Protein AF-A0A1H6QTL2-F1 (afdb_monomer)

Structure (mmCIF, N/CA/C/O backbone):
data_AF-A0A1H6QTL2-F1
#
_entry.id   AF-A0A1H6QTL2-F1
#
loop_
_atom_site.group_PDB
_atom_site.id
_atom_site.type_symbol
_atom_site.label_atom_id
_atom_site.label_alt_id
_atom_site.label_comp_id
_atom_site.label_asym_id
_atom_site.label_entity_id
_atom_site.label_seq_id
_atom_site.pdbx_PDB_ins_code
_atom_site.Cartn_x
_atom_site.Cartn_y
_atom_site.Cartn_z
_atom_site.occupancy
_atom_site.B_iso_or_equiv
_atom_site.auth_seq_id
_atom_site.auth_comp_id
_atom_site.auth_asym_id
_atom_site.auth_atom_id
_atom_site.pdbx_PDB_model_num
ATOM 1 N N . MET A 1 1 ? 17.436 3.028 44.984 1.00 43.78 1 MET A N 1
ATOM 2 C CA . MET A 1 1 ? 17.027 3.341 43.598 1.00 43.78 1 MET A CA 1
ATOM 3 C C . MET A 1 1 ? 15.822 2.481 43.269 1.00 43.78 1 MET A C 1
ATOM 5 O O . MET A 1 1 ? 15.967 1.274 43.136 1.00 43.78 1 MET A O 1
ATOM 9 N N . THR A 1 2 ? 14.629 3.065 43.277 1.00 40.12 2 THR A N 1
ATOM 10 C CA . THR A 1 2 ? 13.366 2.329 43.151 1.00 40.12 2 THR A CA 1
ATOM 11 C C . THR A 1 2 ? 13.066 2.087 41.677 1.00 40.12 2 THR A C 1
ATOM 13 O O . THR A 1 2 ? 12.945 3.026 40.895 1.00 40.12 2 THR A O 1
ATOM 16 N N . THR A 1 3 ? 12.983 0.819 41.289 1.00 48.91 3 THR A N 1
ATOM 17 C CA . THR A 1 3 ? 12.589 0.386 39.950 1.00 48.91 3 THR A CA 1
ATOM 18 C C . THR A 1 3 ? 11.102 0.676 39.756 1.00 48.91 3 THR A C 1
ATOM 20 O O . THR A 1 3 ? 10.254 -0.090 40.210 1.00 48.91 3 THR A O 1
ATOM 23 N N . THR A 1 4 ? 10.755 1.767 39.075 1.00 51.38 4 THR A N 1
ATOM 24 C CA . THR A 1 4 ? 9.385 1.972 38.589 1.00 51.38 4 THR A CA 1
ATOM 25 C C . THR A 1 4 ? 9.153 1.011 37.424 1.00 51.38 4 THR A C 1
ATOM 27 O O . THR A 1 4 ? 9.354 1.353 36.260 1.00 51.38 4 THR A O 1
ATOM 30 N N . ARG A 1 5 ? 8.760 -0.234 37.723 1.00 51.19 5 ARG A N 1
ATOM 31 C CA . ARG A 1 5 ? 8.099 -1.094 36.735 1.00 51.19 5 ARG A CA 1
ATOM 32 C C . ARG A 1 5 ? 6.800 -0.386 36.373 1.00 51.19 5 ARG A C 1
ATOM 34 O O . ARG A 1 5 ? 5.859 -0.403 37.159 1.00 51.19 5 ARG A O 1
ATOM 41 N N . ALA A 1 6 ? 6.774 0.272 35.216 1.00 54.62 6 ALA A N 1
ATOM 42 C CA . ALA A 1 6 ? 5.550 0.806 34.645 1.00 54.62 6 ALA A CA 1
ATOM 43 C C . ALA A 1 6 ? 4.541 -0.345 34.551 1.00 54.62 6 ALA A C 1
ATOM 45 O O . ALA A 1 6 ? 4.687 -1.254 33.732 1.00 54.62 6 ALA A O 1
ATOM 46 N N . HIS A 1 7 ? 3.563 -0.339 35.452 1.00 44.72 7 HIS A N 1
ATOM 47 C CA . HIS A 1 7 ? 2.433 -1.246 35.428 1.00 44.72 7 HIS A CA 1
ATOM 48 C C . HIS A 1 7 ? 1.585 -0.812 34.229 1.00 44.72 7 HIS A C 1
ATOM 50 O O . HIS A 1 7 ? 0.729 0.061 34.343 1.00 44.72 7 HIS A O 1
ATOM 56 N N . ARG A 1 8 ? 1.922 -1.306 33.029 1.00 58.44 8 ARG A N 1
ATOM 57 C CA . ARG A 1 8 ? 1.090 -1.081 31.847 1.00 58.44 8 ARG A CA 1
ATOM 58 C C . ARG A 1 8 ? -0.237 -1.766 32.129 1.00 58.44 8 ARG A C 1
ATOM 60 O O . ARG A 1 8 ? -0.287 -2.992 32.206 1.00 58.44 8 ARG A O 1
ATOM 67 N N . VAL A 1 9 ? -1.278 -0.959 32.314 1.00 56.88 9 VAL A N 1
ATOM 68 C CA . VAL A 1 9 ? -2.666 -1.417 32.261 1.00 56.88 9 VAL A CA 1
ATOM 69 C C . VAL A 1 9 ? -2.802 -2.292 31.007 1.00 56.88 9 VAL A C 1
ATOM 71 O O . VAL A 1 9 ? -2.281 -1.898 29.956 1.00 56.88 9 VAL A O 1
ATOM 74 N N . PRO A 1 10 ? -3.401 -3.493 31.093 1.00 66.88 10 PRO A N 1
ATOM 75 C CA . PRO A 1 10 ? -3.619 -4.304 29.906 1.00 66.88 10 PRO A CA 1
ATOM 76 C C . PRO A 1 10 ? -4.446 -3.490 28.911 1.00 66.88 10 PRO A C 1
ATOM 78 O O . PRO A 1 10 ? -5.518 -3.000 29.259 1.00 66.88 10 PRO A O 1
ATOM 81 N N . ALA A 1 11 ? -3.916 -3.316 27.698 1.00 73.88 11 ALA A N 1
ATOM 82 C CA . ALA A 1 11 ? -4.630 -2.628 26.633 1.00 73.88 11 ALA A CA 1
ATOM 83 C C . ALA A 1 11 ? -5.976 -3.328 26.415 1.00 73.88 11 ALA A C 1
ATOM 85 O O . ALA A 1 11 ? -6.042 -4.559 26.315 1.00 73.88 11 ALA A O 1
ATOM 86 N N . THR A 1 12 ? -7.047 -2.545 26.359 1.00 82.69 12 THR A N 1
ATOM 87 C CA . THR A 1 12 ? -8.371 -3.051 26.006 1.00 82.69 12 THR A CA 1
ATOM 88 C C . THR A 1 12 ? -8.314 -3.696 24.621 1.00 82.69 12 THR A C 1
ATOM 90 O O . THR A 1 12 ? -7.474 -3.360 23.779 1.00 82.69 12 THR A O 1
ATOM 93 N N . ARG A 1 13 ? -9.225 -4.636 24.346 1.00 86.38 13 ARG A N 1
ATOM 94 C CA . ARG A 1 13 ? -9.303 -5.295 23.032 1.00 86.38 13 ARG A CA 1
ATOM 95 C C . ARG A 1 13 ? -9.371 -4.272 21.890 1.00 86.38 13 ARG A C 1
ATOM 97 O O . ARG A 1 13 ? -8.707 -4.450 20.873 1.00 86.38 13 ARG A O 1
ATOM 104 N N . SER A 1 14 ? -10.115 -3.189 22.090 1.00 86.25 14 SER A N 1
ATOM 105 C CA . SER A 1 14 ? -10.284 -2.113 21.115 1.00 86.25 14 SER A CA 1
ATOM 106 C C . SER A 1 14 ? -8.995 -1.311 20.894 1.00 86.25 14 SER A C 1
ATOM 108 O O . SER A 1 14 ? -8.704 -0.935 19.763 1.00 86.25 14 SER A O 1
ATOM 110 N N . GLU A 1 15 ? -8.164 -1.104 21.922 1.00 90.56 15 GLU A N 1
ATOM 111 C CA . GLU A 1 15 ? -6.845 -0.462 21.778 1.00 90.56 15 GLU A CA 1
ATOM 112 C C . GLU A 1 15 ? -5.851 -1.337 21.004 1.00 90.56 15 GLU A C 1
ATOM 114 O O . GLU A 1 15 ? -5.115 -0.832 20.156 1.00 90.56 15 GLU A O 1
ATOM 119 N N . LEU A 1 16 ? -5.859 -2.654 21.235 1.00 91.94 16 LEU A N 1
ATOM 120 C CA . LEU A 1 16 ? -5.025 -3.591 20.472 1.00 91.94 16 LEU A CA 1
ATOM 121 C C . LEU A 1 16 ? -5.424 -3.632 18.993 1.00 91.94 16 LEU A C 1
ATOM 123 O O . LEU A 1 16 ? -4.560 -3.626 18.117 1.00 91.94 16 LEU A O 1
ATOM 127 N N . LEU A 1 17 ? -6.726 -3.648 18.709 1.00 92.62 17 LEU A N 1
ATOM 128 C CA . LEU A 1 17 ? -7.243 -3.635 17.339 1.00 92.62 17 LEU A CA 1
ATOM 129 C C . LEU A 1 17 ? -6.990 -2.295 16.646 1.00 92.62 17 LEU A C 1
ATOM 131 O O . LEU A 1 17 ? -6.664 -2.278 15.462 1.00 92.62 17 LEU A O 1
ATOM 135 N N . LYS A 1 18 ? -7.035 -1.182 17.385 1.00 93.44 18 LYS A N 1
ATOM 136 C CA . LYS A 1 18 ? -6.642 0.130 16.864 1.00 93.44 18 LYS A CA 1
ATOM 137 C C . LYS A 1 18 ? -5.168 0.168 16.464 1.00 93.44 18 LYS A C 1
ATOM 139 O O . LYS A 1 18 ? -4.851 0.632 15.377 1.00 93.44 18 LYS A O 1
ATOM 144 N N . ALA A 1 19 ? -4.280 -0.388 17.288 1.00 93.06 19 ALA A N 1
ATOM 145 C CA . ALA A 1 19 ? -2.862 -0.480 16.943 1.00 93.06 19 ALA A CA 1
ATOM 146 C C . ALA A 1 19 ? -2.625 -1.314 15.669 1.00 93.06 19 ALA A C 1
ATOM 148 O O . ALA A 1 19 ? -1.762 -0.975 14.863 1.00 93.06 19 ALA A O 1
ATOM 149 N N . ARG A 1 20 ? -3.416 -2.376 15.451 1.00 94.56 20 ARG A N 1
ATOM 150 C CA . ARG A 1 20 ? -3.366 -3.175 14.214 1.00 94.56 20 ARG A CA 1
ATOM 151 C C . ARG A 1 20 ? -3.883 -2.421 12.998 1.00 94.56 20 ARG A C 1
ATOM 153 O O . ARG A 1 20 ? -3.292 -2.536 11.930 1.00 94.56 20 ARG A O 1
ATOM 160 N N . LEU A 1 21 ? -4.937 -1.627 13.162 1.00 96.62 21 LEU A N 1
ATOM 161 C CA . LEU A 1 21 ? -5.423 -0.725 12.121 1.00 96.62 21 LEU A CA 1
ATOM 162 C C . LEU A 1 21 ? -4.349 0.298 11.721 1.00 96.62 21 LEU A C 1
ATOM 164 O O . LEU A 1 21 ? -4.103 0.494 10.532 1.00 96.62 21 LEU A O 1
ATOM 168 N N . ASP A 1 22 ? -3.676 0.908 12.697 1.00 96.75 22 ASP A N 1
ATOM 169 C CA . ASP A 1 22 ? -2.609 1.879 12.438 1.00 96.75 22 ASP A CA 1
ATOM 170 C C . ASP A 1 22 ? -1.405 1.233 11.721 1.00 96.75 22 ASP A C 1
ATOM 172 O O . ASP A 1 22 ? -0.856 1.813 10.782 1.00 96.75 22 ASP A O 1
ATOM 176 N N . GLU A 1 23 ? -1.028 0.008 12.101 1.00 95.94 23 GLU A N 1
ATOM 177 C CA . GLU A 1 23 ? 0.020 -0.772 11.428 1.00 95.94 23 GLU A CA 1
ATOM 178 C C . GLU A 1 23 ? -0.363 -1.121 9.980 1.00 95.94 23 GLU A C 1
ATOM 180 O O . GLU A 1 23 ? 0.418 -0.872 9.058 1.00 95.94 23 GLU A O 1
ATOM 185 N N . ALA A 1 24 ? -1.580 -1.628 9.757 1.00 95.38 24 ALA A N 1
ATOM 186 C CA . ALA A 1 24 ? -2.081 -1.950 8.421 1.00 95.38 24 ALA A CA 1
ATOM 187 C C . ALA A 1 24 ? -2.118 -0.708 7.517 1.00 95.38 24 ALA A C 1
ATOM 189 O O . ALA A 1 24 ? -1.718 -0.763 6.352 1.00 95.38 24 ALA A O 1
ATOM 190 N N . ARG A 1 25 ? -2.511 0.446 8.072 1.00 97.88 25 ARG A N 1
ATOM 191 C CA . ARG A 1 25 ? -2.483 1.730 7.366 1.00 97.88 25 ARG A CA 1
ATOM 192 C C . ARG A 1 25 ? -1.065 2.127 6.967 1.00 97.88 25 ARG A C 1
ATOM 194 O O . ARG A 1 25 ? -0.846 2.496 5.816 1.00 97.88 25 ARG A O 1
ATOM 201 N N . ALA A 1 26 ? -0.098 2.015 7.877 1.00 97.25 26 ALA A N 1
ATOM 202 C CA . ALA A 1 26 ? 1.298 2.332 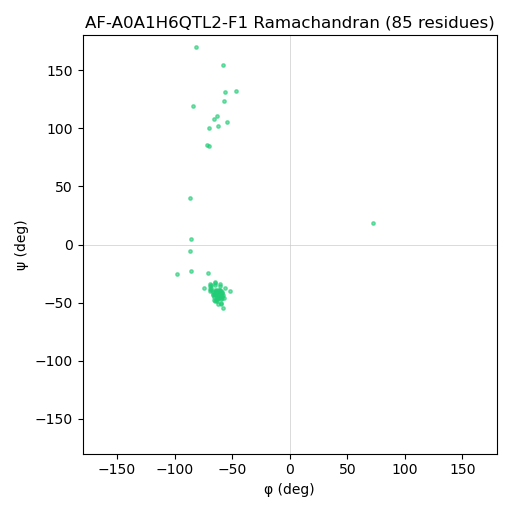7.581 1.00 97.25 26 ALA A CA 1
ATOM 203 C C . ALA A 1 26 ? 1.877 1.434 6.471 1.00 97.25 26 ALA A C 1
ATOM 205 O O . ALA A 1 26 ? 2.607 1.917 5.603 1.00 97.25 26 ALA A O 1
ATOM 206 N N . ILE A 1 27 ? 1.527 0.143 6.465 1.00 96.31 27 ILE A N 1
ATOM 207 C CA . ILE A 1 27 ? 1.938 -0.808 5.421 1.00 96.31 27 ILE A CA 1
ATOM 208 C C . ILE A 1 27 ? 1.320 -0.434 4.069 1.00 96.31 27 ILE A C 1
ATOM 210 O O . ILE A 1 27 ? 2.039 -0.354 3.070 1.00 96.31 27 ILE A O 1
ATOM 214 N N . HIS A 1 28 ? 0.015 -0.160 4.032 1.00 96.69 28 HIS A N 1
ATOM 215 C CA . HIS A 1 28 ? -0.674 0.271 2.815 1.00 96.69 28 HIS A CA 1
ATOM 216 C C . HIS A 1 28 ? -0.077 1.572 2.252 1.00 96.69 28 HIS A C 1
ATOM 218 O O . HIS A 1 28 ? 0.217 1.664 1.057 1.00 96.69 28 HIS A O 1
ATOM 224 N N . ASP A 1 29 ? 0.187 2.563 3.104 1.00 97.19 29 ASP A N 1
ATOM 225 C CA . ASP A 1 29 ? 0.796 3.830 2.690 1.00 97.19 29 ASP A CA 1
ATOM 226 C C . ASP A 1 29 ? 2.228 3.628 2.159 1.00 97.19 29 ASP A C 1
ATOM 228 O O . ASP A 1 29 ? 2.613 4.227 1.149 1.00 97.19 29 ASP A O 1
ATOM 232 N N . ALA A 1 30 ? 3.011 2.738 2.777 1.00 97.25 30 ALA A N 1
ATOM 233 C CA . ALA A 1 30 ? 4.352 2.392 2.308 1.00 97.25 30 ALA A CA 1
ATOM 234 C C . ALA A 1 30 ? 4.335 1.743 0.914 1.00 97.25 30 ALA A C 1
ATOM 236 O O . ALA A 1 30 ? 5.174 2.080 0.070 1.00 97.25 30 ALA A O 1
ATOM 237 N N . TRP A 1 31 ? 3.376 0.854 0.641 1.00 97.69 31 TRP A N 1
ATOM 238 C CA . TRP A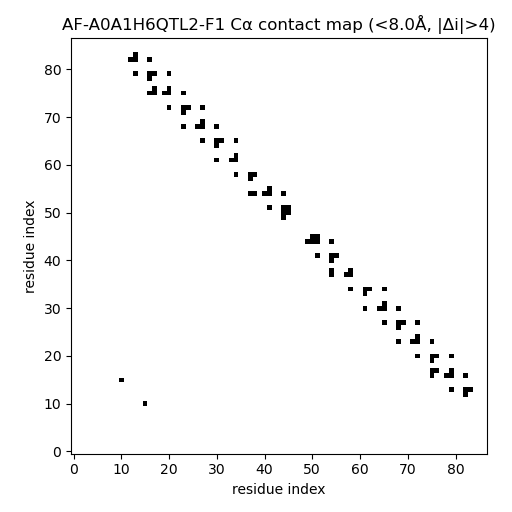 1 31 ? 3.207 0.256 -0.685 1.00 97.69 31 TRP A CA 1
ATOM 239 C C . TRP A 1 31 ? 2.775 1.277 -1.735 1.00 97.69 31 TRP A C 1
ATOM 241 O O . TRP A 1 31 ? 3.361 1.309 -2.816 1.00 97.69 31 TRP A O 1
ATOM 251 N N . ASN A 1 32 ? 1.868 2.194 -1.398 1.00 97.69 32 ASN A N 1
ATOM 252 C CA . ASN A 1 32 ? 1.501 3.300 -2.288 1.00 97.69 32 ASN A CA 1
ATOM 253 C C . ASN A 1 32 ? 2.697 4.202 -2.631 1.00 97.69 32 ASN A C 1
ATOM 255 O O . ASN A 1 32 ? 2.856 4.635 -3.772 1.00 97.69 32 ASN A O 1
ATOM 259 N N . ILE A 1 33 ? 3.580 4.479 -1.665 1.00 97.50 33 ILE A N 1
ATOM 260 C CA . ILE A 1 33 ? 4.818 5.231 -1.925 1.00 97.50 33 ILE A CA 1
ATOM 261 C C . ILE A 1 33 ? 5.728 4.468 -2.895 1.00 97.50 33 ILE A C 1
ATOM 263 O O . ILE A 1 33 ? 6.323 5.085 -3.781 1.00 97.50 33 ILE A O 1
ATOM 267 N N . ARG A 1 34 ? 5.854 3.146 -2.740 1.00 96.69 34 ARG A N 1
ATOM 268 C CA . ARG A 1 34 ? 6.651 2.310 -3.651 1.00 96.69 34 ARG A CA 1
ATOM 269 C C . ARG A 1 34 ? 6.068 2.297 -5.060 1.00 96.69 34 ARG A C 1
ATOM 271 O O . ARG A 1 34 ? 6.845 2.437 -5.999 1.00 96.69 34 ARG A O 1
ATOM 278 N N . LEU A 1 35 ? 4.743 2.220 -5.197 1.00 97.25 35 LEU A N 1
ATOM 279 C CA . LEU A 1 35 ? 4.071 2.268 -6.496 1.00 97.25 35 LEU A CA 1
ATOM 280 C C . LEU A 1 35 ? 4.386 3.581 -7.219 1.00 97.25 35 LEU A C 1
ATOM 282 O O . LEU A 1 35 ? 4.947 3.553 -8.311 1.00 97.25 35 LEU A O 1
ATOM 286 N N . ARG A 1 36 ? 4.197 4.723 -6.545 1.00 96.81 36 ARG A N 1
ATOM 287 C CA . ARG A 1 36 ? 4.540 6.043 -7.107 1.00 96.81 36 ARG A CA 1
ATOM 288 C C . ARG A 1 36 ? 6.001 6.152 -7.543 1.00 96.81 36 ARG A C 1
ATOM 290 O O . ARG A 1 36 ? 6.314 6.793 -8.543 1.00 96.81 36 ARG A O 1
ATOM 297 N N . ARG A 1 37 ? 6.925 5.541 -6.794 1.00 96.44 37 ARG A N 1
ATOM 298 C CA . ARG A 1 37 ? 8.351 5.508 -7.164 1.00 96.44 37 ARG A CA 1
ATOM 299 C C . ARG A 1 37 ? 8.603 4.630 -8.391 1.00 96.44 37 ARG A C 1
ATOM 301 O O . ARG A 1 37 ? 9.400 5.019 -9.240 1.00 96.44 37 ARG A O 1
ATOM 308 N N . ALA A 1 38 ? 7.938 3.481 -8.496 1.00 94.62 38 ALA A N 1
ATOM 309 C CA . ALA A 1 38 ? 8.045 2.595 -9.652 1.00 94.62 38 ALA A CA 1
ATOM 310 C C . ALA A 1 38 ? 7.487 3.256 -10.927 1.00 94.62 38 ALA A C 1
ATOM 312 O O . ALA A 1 38 ? 8.140 3.214 -11.968 1.00 94.62 38 ALA A O 1
ATOM 313 N N . GLU A 1 39 ? 6.346 3.942 -10.830 1.00 95.81 39 GLU A N 1
ATOM 314 C CA . GLU A 1 39 ? 5.743 4.727 -11.922 1.00 95.81 39 GLU A CA 1
ATOM 315 C C . GLU A 1 39 ? 6.657 5.871 -12.384 1.00 95.81 39 GLU A C 1
ATOM 317 O O . GLU A 1 39 ? 6.871 6.076 -13.585 1.00 95.81 39 GLU A O 1
ATOM 322 N N . ALA A 1 40 ? 7.265 6.591 -11.436 1.00 95.75 40 ALA A N 1
ATOM 323 C CA . ALA A 1 40 ? 8.235 7.638 -11.744 1.00 95.75 40 ALA A CA 1
ATOM 324 C C . ALA A 1 40 ? 9.466 7.070 -12.471 1.00 95.75 40 ALA A C 1
ATOM 326 O O . ALA A 1 40 ? 9.909 7.632 -13.474 1.00 95.75 40 ALA A O 1
ATOM 327 N N . GLN A 1 41 ? 9.987 5.927 -12.014 1.00 94.12 41 GLN A N 1
ATOM 328 C CA . GLN A 1 41 ? 11.113 5.258 -12.665 1.00 94.12 41 GLN A CA 1
ATOM 329 C C . GLN A 1 41 ? 10.754 4.778 -14.077 1.00 94.12 41 GLN A C 1
ATOM 331 O O . GLN A 1 41 ? 11.547 4.965 -14.996 1.00 94.12 41 GLN A O 1
ATOM 336 N N . HIS A 1 42 ? 9.562 4.208 -14.275 1.00 93.75 42 HIS A N 1
ATOM 337 C CA . HIS A 1 42 ? 9.075 3.808 -15.597 1.00 93.75 42 HIS A CA 1
ATOM 338 C C . HIS A 1 42 ? 9.002 4.991 -16.568 1.00 93.75 42 HIS A C 1
ATOM 340 O O . HIS A 1 42 ? 9.426 4.876 -17.720 1.00 93.75 42 HIS A O 1
ATOM 346 N N . THR A 1 43 ? 8.526 6.141 -16.088 1.00 93.81 43 THR A N 1
ATOM 347 C CA . THR A 1 43 ? 8.457 7.377 -16.879 1.00 93.81 43 THR A CA 1
ATOM 348 C C . THR A 1 43 ? 9.848 7.831 -17.325 1.00 93.81 43 THR A C 1
ATOM 350 O O . THR A 1 43 ? 10.046 8.141 -18.499 1.00 93.81 43 THR A O 1
ATOM 353 N N . ILE A 1 44 ? 10.831 7.822 -16.415 1.00 93.31 44 ILE A N 1
ATOM 354 C CA . ILE A 1 44 ? 12.228 8.173 -16.723 1.00 93.31 44 ILE A CA 1
ATOM 355 C C . ILE A 1 44 ? 12.814 7.196 -17.743 1.00 93.31 44 ILE A C 1
ATOM 357 O O . ILE A 1 44 ? 13.319 7.621 -18.777 1.00 93.31 44 ILE A O 1
ATOM 361 N N . THR A 1 45 ? 12.695 5.890 -17.496 1.00 91.50 45 THR A N 1
ATOM 362 C CA . THR A 1 45 ? 13.225 4.854 -18.391 1.00 91.50 45 THR A CA 1
ATOM 363 C C . THR A 1 45 ? 12.621 4.947 -19.791 1.00 91.50 45 THR A C 1
ATOM 365 O O . THR A 1 45 ? 13.350 4.827 -20.770 1.00 91.50 45 THR A O 1
ATOM 368 N N . THR A 1 46 ? 11.317 5.218 -19.898 1.00 91.75 46 THR A N 1
ATOM 369 C CA . THR A 1 46 ?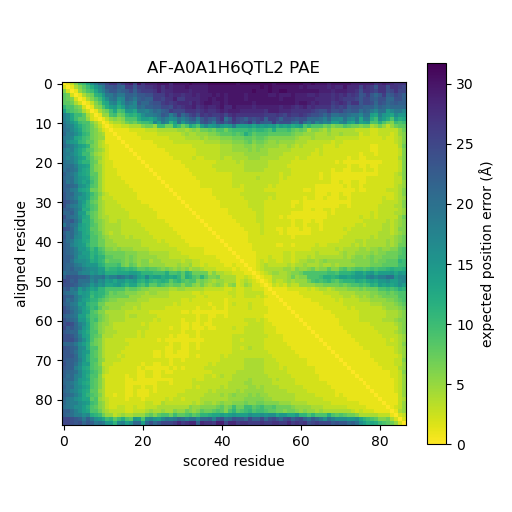 10.639 5.384 -21.191 1.00 91.75 46 THR A CA 1
ATOM 370 C C . THR A 1 46 ? 11.121 6.632 -21.927 1.00 91.75 46 THR A C 1
ATOM 372 O O . THR A 1 46 ? 11.394 6.568 -23.123 1.00 91.75 46 THR A O 1
ATOM 375 N N . ARG A 1 47 ? 11.276 7.761 -21.223 1.00 92.62 47 ARG A N 1
ATOM 376 C CA . ARG A 1 47 ? 11.804 9.005 -21.806 1.00 92.62 47 ARG A CA 1
ATOM 377 C C . ARG A 1 47 ? 13.226 8.830 -22.336 1.00 92.62 47 ARG A C 1
ATOM 379 O O . ARG A 1 47 ? 13.548 9.360 -23.394 1.00 92.62 47 ARG A O 1
ATOM 386 N N . ASP A 1 48 ? 14.051 8.087 -21.611 1.00 94.06 48 ASP A N 1
ATOM 387 C CA . ASP A 1 48 ? 15.465 7.906 -21.933 1.00 94.06 48 ASP A CA 1
ATOM 388 C C . ASP A 1 48 ? 15.690 6.747 -22.939 1.00 94.06 48 ASP A C 1
ATOM 390 O O . ASP A 1 48 ? 16.829 6.420 -23.267 1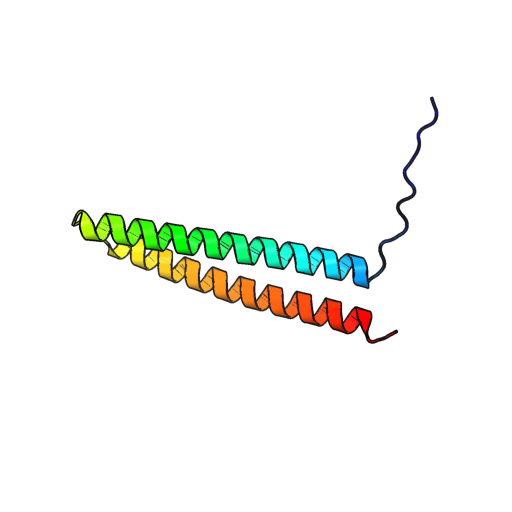.00 94.06 48 ASP A O 1
ATOM 394 N N . GLY A 1 49 ? 14.612 6.130 -23.452 1.00 89.12 49 GLY A N 1
ATOM 395 C CA . GLY A 1 49 ? 14.662 5.059 -24.456 1.00 89.12 49 GLY A CA 1
ATOM 396 C C . GLY A 1 49 ? 15.158 3.708 -23.928 1.00 89.12 49 GLY A C 1
ATOM 397 O O . GLY A 1 49 ? 15.598 2.867 -24.711 1.00 89.12 49 GLY A O 1
ATOM 398 N N . GLY A 1 50 ? 15.128 3.501 -22.610 1.00 85.75 50 GLY A N 1
ATOM 399 C CA . GLY A 1 50 ? 15.552 2.259 -21.965 1.00 85.75 50 GLY A CA 1
ATOM 400 C C . GLY A 1 50 ? 14.487 1.156 -21.998 1.00 85.75 50 GLY A C 1
ATOM 401 O O . GLY A 1 50 ? 13.323 1.395 -22.315 1.00 85.75 50 GLY A O 1
ATOM 402 N N . ASP A 1 51 ? 14.876 -0.066 -21.618 1.00 84.50 51 ASP A N 1
ATOM 403 C CA . ASP A 1 51 ? 13.948 -1.199 -21.511 1.00 84.50 51 ASP A CA 1
ATOM 404 C C . ASP A 1 51 ? 12.916 -0.971 -20.395 1.00 84.50 51 ASP A C 1
ATOM 406 O O . ASP A 1 51 ? 13.212 -1.036 -19.198 1.00 84.50 51 ASP A O 1
ATOM 410 N N . ASN A 1 52 ? 11.675 -0.711 -20.800 1.00 91.06 52 ASN A N 1
ATOM 411 C CA . ASN A 1 52 ? 10.561 -0.450 -19.899 1.00 91.06 52 ASN A CA 1
ATOM 412 C C . ASN A 1 52 ? 9.841 -1.730 -19.433 1.00 91.06 52 ASN A C 1
ATOM 414 O O . ASN A 1 52 ? 8.995 -1.668 -18.540 1.00 91.06 52 ASN A O 1
ATOM 418 N N . THR A 1 53 ? 10.203 -2.902 -19.962 1.00 92.31 53 THR A N 1
ATOM 419 C CA . THR A 1 53 ? 9.585 -4.184 -19.593 1.00 92.31 53 THR A CA 1
ATOM 420 C C . THR A 1 53 ? 9.844 -4.510 -18.126 1.00 92.31 53 THR A C 1
ATOM 422 O O . THR A 1 53 ? 8.953 -4.965 -17.406 1.00 92.31 53 THR A O 1
ATOM 425 N N . ALA A 1 54 ? 11.068 -4.257 -17.656 1.00 88.88 54 ALA A N 1
ATOM 426 C CA . ALA A 1 54 ? 11.447 -4.489 -16.268 1.00 88.88 54 ALA A CA 1
ATOM 427 C C . ALA A 1 54 ? 10.674 -3.573 -15.306 1.00 88.88 54 ALA A C 1
ATOM 429 O O . ALA A 1 54 ? 10.167 -4.041 -14.287 1.00 88.88 54 ALA A O 1
ATOM 430 N N . THR A 1 55 ? 10.528 -2.288 -15.641 1.00 91.31 55 THR A N 1
ATOM 431 C CA . THR A 1 55 ? 9.805 -1.329 -14.793 1.00 91.31 55 THR A CA 1
ATOM 432 C C . THR A 1 55 ? 8.304 -1.618 -14.760 1.00 91.31 55 THR A C 1
ATOM 434 O O . THR A 1 55 ? 7.709 -1.547 -13.688 1.00 91.31 55 THR A O 1
ATOM 437 N N . LEU A 1 56 ? 7.707 -2.067 -15.872 1.00 93.50 56 LEU A N 1
ATOM 438 C CA . LEU A 1 56 ? 6.308 -2.517 -15.915 1.00 93.50 56 LEU A CA 1
ATOM 439 C C . LEU A 1 56 ? 6.049 -3.744 -15.030 1.00 93.50 56 LEU A C 1
ATOM 441 O O . LEU A 1 56 ? 5.044 -3.792 -14.325 1.00 93.50 56 LEU A O 1
ATOM 445 N N . ARG A 1 57 ? 6.966 -4.722 -15.002 1.00 94.88 57 ARG A N 1
ATOM 446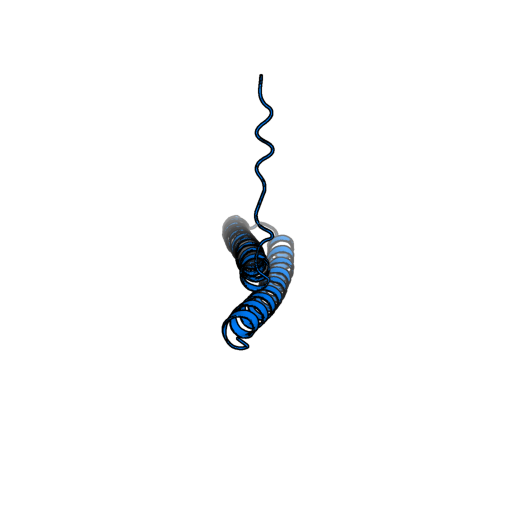 C CA . ARG A 1 57 ? 6.850 -5.884 -14.098 1.00 94.88 57 ARG A CA 1
ATOM 447 C C . ARG A 1 57 ? 6.903 -5.474 -12.627 1.00 94.88 57 ARG A C 1
ATOM 449 O O . ARG A 1 57 ? 6.170 -6.030 -11.814 1.00 94.88 57 ARG A O 1
ATOM 456 N N . VAL A 1 58 ? 7.753 -4.502 -12.289 1.00 94.56 58 VAL A N 1
ATOM 457 C CA . VAL A 1 58 ? 7.841 -3.959 -10.925 1.00 94.56 58 VAL A CA 1
ATOM 458 C C . VAL A 1 58 ? 6.558 -3.222 -10.545 1.00 94.56 58 VAL A C 1
ATOM 460 O O . VAL A 1 58 ? 6.075 -3.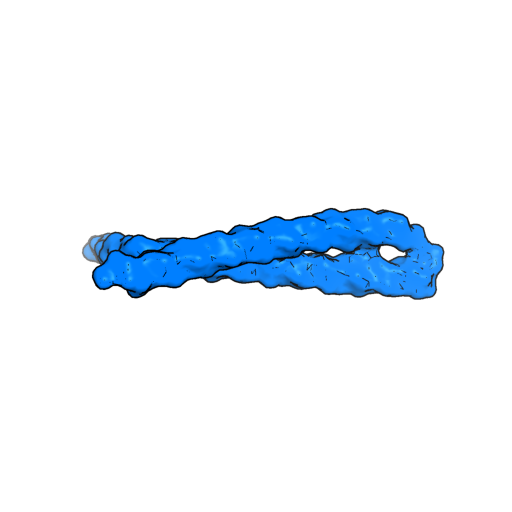419 -9.431 1.00 94.56 58 VAL A O 1
ATOM 463 N N . ILE A 1 59 ? 5.985 -2.422 -11.451 1.00 96.56 59 ILE A N 1
ATOM 464 C CA . ILE A 1 59 ? 4.695 -1.751 -11.229 1.00 96.56 59 ILE A CA 1
ATOM 465 C C . ILE A 1 59 ? 3.614 -2.792 -10.935 1.00 96.56 59 ILE A C 1
ATOM 467 O O . ILE A 1 59 ? 3.046 -2.755 -9.849 1.00 96.56 59 ILE A O 1
ATOM 471 N N . ALA A 1 60 ? 3.429 -3.781 -11.814 1.00 97.06 60 ALA A N 1
ATOM 472 C CA . ALA A 1 60 ? 2.398 -4.806 -11.647 1.00 97.06 60 ALA A CA 1
ATOM 473 C C . ALA A 1 60 ? 2.536 -5.584 -10.323 1.00 97.06 60 ALA A C 1
ATOM 475 O O . ALA A 1 60 ? 1.559 -5.797 -9.60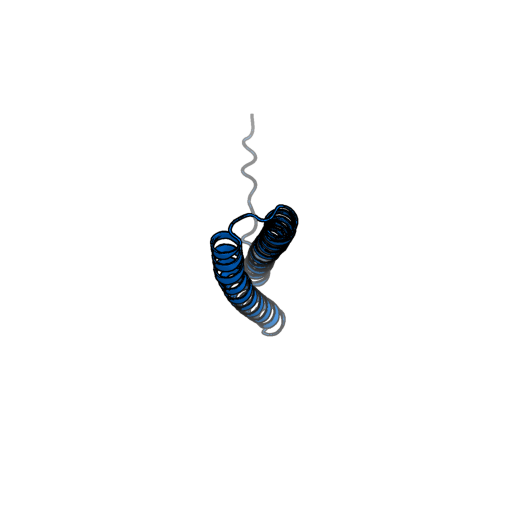7 1.00 97.06 60 ALA A O 1
ATOM 476 N N . ALA A 1 61 ? 3.759 -5.969 -9.942 1.00 95.69 61 ALA A N 1
ATOM 477 C CA . ALA A 1 61 ? 4.000 -6.632 -8.657 1.00 95.69 61 ALA A CA 1
ATOM 478 C C . ALA A 1 61 ? 3.687 -5.721 -7.453 1.00 95.69 61 ALA A C 1
ATOM 480 O O . ALA A 1 61 ? 3.204 -6.179 -6.413 1.00 95.69 61 ALA A O 1
ATOM 481 N N . THR A 1 62 ? 3.953 -4.420 -7.588 1.00 95.69 62 THR A N 1
ATOM 482 C CA . THR A 1 62 ? 3.679 -3.440 -6.533 1.00 95.69 62 THR A CA 1
ATOM 483 C C . THR A 1 62 ? 2.184 -3.146 -6.416 1.00 95.69 62 THR A C 1
ATOM 485 O O . THR A 1 62 ? 1.693 -3.028 -5.299 1.00 95.69 62 THR A O 1
ATOM 488 N N . GLU A 1 63 ? 1.445 -3.093 -7.527 1.00 97.25 63 GLU A N 1
ATOM 489 C CA . GLU A 1 63 ? -0.019 -2.942 -7.537 1.00 97.25 63 GLU A CA 1
ATOM 490 C C . GLU A 1 63 ? -0.712 -4.084 -6.789 1.00 97.25 63 GLU A C 1
ATOM 492 O O . GLU A 1 63 ? -1.572 -3.826 -5.950 1.00 97.25 63 GLU A O 1
ATOM 497 N N . ILE A 1 64 ? -0.282 -5.333 -7.012 1.00 97.19 64 ILE A N 1
ATOM 498 C CA . ILE A 1 64 ? -0.780 -6.495 -6.255 1.00 97.19 64 ILE A CA 1
ATOM 499 C C . ILE A 1 64 ? -0.547 -6.287 -4.753 1.00 97.19 64 ILE A C 1
ATOM 501 O O . ILE A 1 64 ? -1.465 -6.436 -3.953 1.00 97.19 64 ILE A O 1
ATOM 505 N N . SER A 1 65 ? 0.653 -5.843 -4.371 1.00 96.88 65 SER A N 1
ATOM 506 C CA . SER A 1 65 ? 0.993 -5.601 -2.962 1.00 96.88 65 SER A CA 1
ATOM 507 C C . SER A 1 65 ? 0.168 -4.466 -2.333 1.00 96.88 65 SER A C 1
ATOM 509 O O . SER A 1 65 ? -0.146 -4.516 -1.143 1.00 96.88 65 SER A O 1
ATOM 511 N N . VAL A 1 66 ? -0.194 -3.436 -3.110 1.00 96.19 66 VAL A N 1
ATOM 512 C CA . VAL A 1 66 ? -1.103 -2.363 -2.668 1.00 96.19 66 VAL A CA 1
ATOM 513 C C . VAL A 1 66 ? -2.506 -2.915 -2.427 1.00 96.19 66 VAL A C 1
ATOM 515 O O . VAL A 1 66 ? -3.101 -2.606 -1.395 1.00 96.19 66 VAL A O 1
ATOM 518 N N . LEU A 1 67 ? -3.021 -3.741 -3.341 1.00 97.12 67 LEU A N 1
ATOM 519 C CA . LEU A 1 67 ? -4.347 -4.352 -3.216 1.00 97.12 67 LEU A CA 1
ATOM 520 C C . LEU A 1 67 ? -4.432 -5.282 -2.003 1.00 97.12 67 LEU A C 1
ATOM 522 O O . LEU A 1 67 ? -5.378 -5.171 -1.222 1.00 97.12 67 LEU A O 1
ATOM 526 N N . ASP A 1 68 ? -3.423 -6.128 -1.799 1.00 97.44 68 ASP A N 1
ATOM 527 C CA . ASP A 1 68 ? -3.348 -7.012 -0.633 1.00 97.44 68 ASP A CA 1
ATOM 528 C C . ASP A 1 68 ? -3.334 -6.196 0.670 1.00 97.44 68 ASP A C 1
ATOM 530 O O . ASP A 1 68 ? -4.122 -6.445 1.584 1.00 97.44 68 ASP A O 1
ATOM 534 N N . ALA A 1 69 ? -2.511 -5.142 0.734 1.00 95.62 69 ALA A N 1
ATOM 535 C CA . ALA A 1 69 ? -2.454 -4.258 1.897 1.00 95.62 69 ALA A CA 1
ATOM 536 C C . ALA A 1 69 ? -3.764 -3.480 2.132 1.00 95.62 69 ALA A C 1
ATOM 538 O O . ALA A 1 69 ? -4.122 -3.210 3.279 1.00 95.62 69 ALA A O 1
ATOM 539 N N . ALA A 1 70 ? -4.496 -3.124 1.072 1.00 96.75 70 ALA A N 1
ATOM 540 C CA . ALA A 1 70 ? -5.810 -2.493 1.182 1.00 96.75 70 ALA A CA 1
ATOM 541 C C . ALA A 1 70 ? -6.861 -3.466 1.746 1.00 96.75 70 ALA A C 1
ATOM 543 O O . ALA A 1 70 ? -7.707 -3.062 2.549 1.00 96.75 70 ALA A O 1
ATOM 544 N N . GLY A 1 71 ? -6.784 -4.746 1.369 1.00 97.06 71 GLY A N 1
ATOM 545 C CA . GLY A 1 71 ? -7.597 -5.816 1.948 1.00 97.06 71 GLY A CA 1
ATOM 546 C C . GLY A 1 71 ? -7.366 -5.957 3.452 1.00 97.06 71 GLY A C 1
ATOM 547 O O . GLY A 1 71 ? -8.319 -5.896 4.230 1.00 97.06 71 GLY A O 1
ATOM 548 N N . GLU A 1 72 ? -6.104 -6.043 3.871 1.00 96.38 72 GLU A N 1
ATOM 549 C CA . GLU A 1 72 ? -5.725 -6.121 5.291 1.00 96.38 72 GLU A CA 1
ATOM 550 C C . GLU A 1 72 ? -6.162 -4.881 6.085 1.00 96.38 72 GLU A C 1
ATOM 552 O O . GLU A 1 72 ? -6.689 -4.991 7.194 1.00 96.38 72 GLU A O 1
ATOM 557 N N . LEU A 1 73 ? -6.026 -3.684 5.501 1.00 97.06 73 LEU A N 1
ATOM 558 C CA . LEU A 1 73 ? -6.507 -2.441 6.107 1.00 97.06 73 LEU A CA 1
ATOM 559 C C . LEU A 1 73 ? -8.021 -2.472 6.353 1.00 97.06 73 LEU A C 1
ATOM 561 O O . LEU A 1 73 ? -8.484 -2.063 7.421 1.00 97.06 73 LEU A O 1
ATOM 565 N N . LYS A 1 74 ? -8.798 -2.975 5.388 1.00 97.62 74 LYS A N 1
ATOM 566 C CA . LYS A 1 74 ? -10.251 -3.113 5.531 1.00 97.62 74 LYS A CA 1
ATOM 567 C C . LYS A 1 74 ? -10.611 -4.084 6.658 1.00 97.62 74 LYS A C 1
ATOM 569 O O . LYS A 1 74 ? -11.433 -3.737 7.504 1.00 97.62 74 LYS A O 1
ATOM 574 N N . VAL A 1 75 ? -9.968 -5.251 6.710 1.00 97.19 75 VAL A N 1
ATOM 575 C CA . VAL A 1 75 ? -10.193 -6.252 7.769 1.00 97.19 75 VAL A CA 1
ATOM 576 C C . VAL A 1 75 ? -9.864 -5.675 9.149 1.00 97.19 75 VAL A C 1
ATOM 578 O O . VAL A 1 75 ? -10.647 -5.825 10.090 1.00 97.19 75 VAL A O 1
ATOM 581 N N . ALA A 1 76 ? -8.742 -4.961 9.277 1.00 94.38 76 ALA A N 1
ATOM 582 C CA . ALA A 1 76 ? -8.349 -4.326 10.533 1.00 94.38 76 ALA A CA 1
ATOM 583 C C . ALA A 1 76 ? -9.344 -3.237 10.975 1.00 94.38 76 ALA A C 1
ATOM 585 O O . ALA A 1 76 ? -9.677 -3.145 12.160 1.00 94.38 76 ALA A O 1
ATOM 586 N N . LEU A 1 77 ? -9.856 -2.442 10.028 1.00 95.81 77 LEU A N 1
ATOM 587 C CA . LEU A 1 77 ? -10.868 -1.420 10.296 1.00 95.81 77 LEU A CA 1
ATOM 588 C C . LEU A 1 77 ? -12.173 -2.045 10.796 1.00 95.81 77 LEU A C 1
ATOM 590 O O . LEU A 1 77 ? -12.705 -1.612 11.818 1.00 95.81 77 L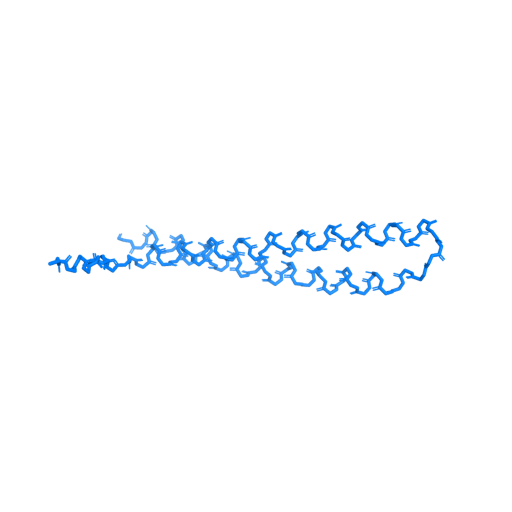EU A O 1
ATOM 594 N N . GLU A 1 78 ? -12.671 -3.071 10.107 1.00 96.12 78 GLU A N 1
ATOM 595 C CA . GLU A 1 78 ? -13.903 -3.776 10.479 1.00 96.12 78 GLU A CA 1
ATOM 596 C C . GLU A 1 78 ? -13.785 -4.418 11.867 1.00 96.12 78 GLU A C 1
ATOM 598 O O . GLU A 1 78 ? -14.697 -4.291 12.690 1.00 96.12 78 GLU A O 1
ATOM 603 N N . ALA A 1 79 ? -12.642 -5.038 12.170 1.00 93.00 79 ALA A N 1
ATOM 604 C CA . ALA A 1 79 ? -12.383 -5.626 13.479 1.00 93.00 79 ALA A CA 1
ATOM 605 C C . ALA A 1 79 ? -12.385 -4.569 14.596 1.00 93.00 79 ALA A C 1
ATOM 607 O O . ALA A 1 79 ? -12.996 -4.784 15.647 1.00 93.00 79 ALA A O 1
ATOM 608 N N . TRP A 1 80 ? -11.743 -3.417 14.373 1.00 94.69 80 TRP A N 1
ATOM 609 C CA . TRP A 1 80 ? -11.729 -2.325 15.345 1.00 94.69 80 TRP A CA 1
ATOM 610 C C . TRP A 1 80 ? -13.125 -1.729 15.558 1.00 94.69 80 TRP A C 1
ATOM 612 O O . TRP A 1 80 ? -13.569 -1.623 16.701 1.00 94.69 80 TRP A O 1
ATOM 622 N N . VAL A 1 81 ? -13.858 -1.412 14.487 1.00 93.69 81 V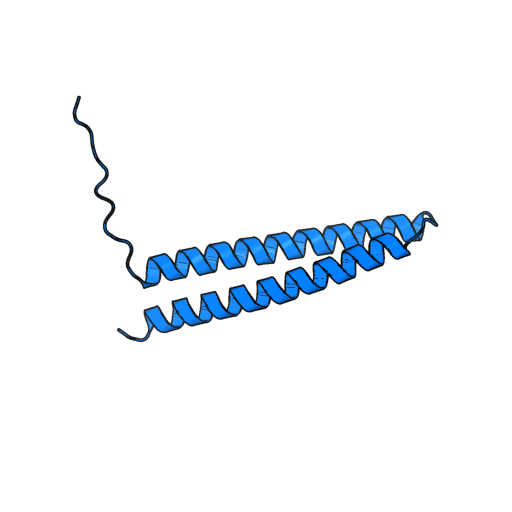AL A N 1
ATOM 623 C CA . VAL A 1 81 ? -15.225 -0.872 14.587 1.00 93.69 81 VAL A CA 1
ATOM 624 C C . VAL A 1 81 ? -16.143 -1.844 15.326 1.00 93.69 81 VAL A C 1
ATOM 626 O O . VAL A 1 81 ? -16.825 -1.435 16.263 1.00 93.69 81 VAL A O 1
ATOM 629 N N . SER A 1 82 ? -16.099 -3.134 14.983 1.00 93.69 82 SER A N 1
ATOM 630 C CA . SER A 1 82 ? -16.889 -4.178 15.651 1.00 93.69 82 SER A CA 1
ATOM 631 C C . SER A 1 82 ? -16.565 -4.302 17.145 1.00 93.69 82 SER A C 1
ATOM 633 O O . SER A 1 82 ? -17.451 -4.554 17.964 1.00 93.69 82 SER A O 1
ATOM 635 N N . SER A 1 83 ? -15.306 -4.079 17.535 1.00 91.00 83 SER A N 1
ATOM 636 C CA . SER A 1 83 ? -14.917 -4.069 18.951 1.00 91.00 83 SER A CA 1
ATOM 637 C C . SER A 1 83 ? -15.427 -2.855 19.728 1.00 91.00 83 SER A C 1
ATOM 639 O O . SER A 1 83 ? -15.577 -2.941 20.941 1.00 91.00 83 SER A O 1
ATOM 641 N N . CYS A 1 84 ? -15.707 -1.743 19.047 1.00 86.44 84 CYS A N 1
ATOM 642 C CA . CYS A 1 84 ? -16.215 -0.518 19.660 1.00 86.44 84 CYS A CA 1
ATOM 643 C C . CYS A 1 84 ? -17.745 -0.509 19.803 1.00 86.44 84 CYS A C 1
ATOM 645 O O . CYS A 1 84 ? -18.262 0.240 20.627 1.00 86.44 84 CYS A O 1
ATOM 647 N N . THR A 1 85 ? -18.469 -1.297 19.001 1.00 85.44 85 THR A N 1
ATOM 648 C CA . THR A 1 85 ? -19.943 -1.299 18.968 1.00 85.44 85 THR A CA 1
ATOM 649 C C . THR A 1 85 ? -20.589 -2.411 19.792 1.00 85.44 85 THR A C 1
ATOM 651 O O . THR A 1 85 ? -21.719 -2.239 20.230 1.00 85.44 85 THR A O 1
ATOM 654 N N . ASN A 1 86 ? -19.903 -3.534 20.024 1.00 67.19 86 ASN A N 1
ATOM 655 C CA . ASN A 1 86 ? -20.432 -4.678 20.783 1.00 67.19 86 ASN A CA 1
ATOM 656 C C . ASN A 1 86 ? -20.210 -4.559 22.309 1.00 67.19 86 ASN A C 1
ATOM 658 O O . ASN A 1 86 ? -19.857 -5.548 22.956 1.00 67.19 86 ASN A O 1
ATOM 662 N N . HIS A 1 87 ? -20.371 -3.357 22.870 1.00 50.78 87 HIS A N 1
ATOM 663 C CA . HIS A 1 87 ? -20.291 -3.102 24.315 1.00 50.78 87 HIS A CA 1
ATOM 664 C C . HIS A 1 87 ? -21.661 -3.128 24.988 1.00 50.78 87 HIS A C 1
ATOM 666 O O . HIS A 1 87 ? -22.603 -2.523 24.432 1.00 50.78 87 HIS A O 1
#

Foldseek 3Di:
DDDPPPPPDPDDPLRVLVVQLVVLVVQLVVLVVQLVVLVVVLVVCVVVVHDSPVSVVSNVVSVVSNVVSVVSNVVSVVSNVVSVPPD

Solvent-accessible surface area (backbone atoms only — not comparable to full-atom values): 4722 Å² total; per-residue (Å²): 136,84,82,80,73,77,79,71,72,79,74,50,72,43,56,54,32,44,54,47,27,55,51,30,45,53,51,25,53,52,34,50,54,50,35,57,50,33,53,52,49,32,54,51,32,50,75,71,70,44,82,44,68,64,36,51,54,51,34,56,57,34,51,53,51,28,52,54,30,48,52,50,27,51,54,28,45,54,53,24,53,53,54,70,66,77,115

Secondary structure (DSSP, 8-state):
--------PPPPHHHHHHHHHHHHHHHHHHHHHHHHHHHHHHHHHHHTT---HHHHHHHHHHHHHHHHHHHHHHHHHHHHHHHHH--

pLDDT: mean 88.2, std 14.96, range [40.12, 97.88]

Radius of gyration: 20.34 Å; Cα contacts (8 Å, |Δi|>4): 52; chains: 1; bounding box: 38×16×68 Å

Sequence (87 aa):
MTTTRAHRVPATRSELLKARLDEARAIHDAWNIRLRRAEAQHTITTRDGGDNTATLRVIAATEISVLDAAGELKVALEAWVSSCTNH

Mean predicted aligned error: 7.14 Å

Nearest PDB structures (foldseek):
  6hdz-assembly1_A  TM=8.841E-01  e=1.100E-01  Pseudomonas aeruginosa
  6he1-assembly1_A  TM=8.862E-01  e=1.552E-01  Pseudomonas aeruginosa
  6he3-assembly1_A  TM=8.850E-01  e=1.643E-01  Pseudomonas aeruginosa
  6x94-assembly1_A  TM=9.064E-01  e=5.177E-01  Methanosarcina mazei Go1
  2f1m-assembly2_D  TM=4.796E-01  e=5.177E-01  Escherichia coli